Protein AF-A0AAW2D796-F1 (afdb_monomer)

Sequence (144 aa):
MECLPLVMEPESGFYADPVVVLDFRSLYPSMIIAYNLCFSTCLGKVAPSKANTLGVRSFSPDPSVLQSVKNEILLTPNGVMYVSSKVCKGIMPHLLEEILSTRIMVKQAMKRLSPSQKILHRIFIARQLALKLIANVTYGYTAA

pLDDT: mean 90.56, std 8.3, range [55.34, 97.56]

Structure (mmCIF, N/CA/C/O backbone):
data_AF-A0AAW2D796-F1
#
_entry.id   AF-A0AAW2D796-F1
#
loop_
_atom_site.group_PDB
_atom_site.id
_atom_site.type_symbol
_atom_site.label_atom_id
_atom_site.label_alt_id
_atom_site.label_comp_id
_atom_site.label_asym_id
_atom_site.label_entity_id
_atom_site.label_seq_id
_atom_site.pdbx_PDB_ins_code
_atom_site.Cartn_x
_atom_site.Cartn_y
_atom_site.Cartn_z
_atom_site.occupancy
_atom_site.B_iso_or_equiv
_atom_site.auth_seq_id
_atom_site.auth_comp_id
_atom_site.auth_asym_id
_atom_site.auth_atom_id
_atom_site.pdbx_PDB_model_num
ATOM 1 N N . MET A 1 1 ? -1.747 7.635 -18.759 1.00 55.34 1 MET A N 1
ATOM 2 C CA . MET A 1 1 ? -3.035 7.465 -18.068 1.00 55.34 1 MET A CA 1
ATOM 3 C C . MET A 1 1 ? -2.849 7.987 -16.662 1.00 55.34 1 MET A C 1
ATOM 5 O O . MET A 1 1 ? -1.960 7.505 -15.968 1.00 55.34 1 MET A O 1
ATOM 9 N N . GLU A 1 2 ? -3.589 9.024 -16.300 1.00 71.88 2 GLU A N 1
ATOM 10 C CA . GLU A 1 2 ? -3.625 9.537 -14.930 1.00 71.88 2 GLU A CA 1
ATOM 11 C C . GLU A 1 2 ? -4.541 8.624 -14.107 1.00 71.88 2 GLU A C 1
ATOM 13 O O . GLU A 1 2 ? -5.579 8.183 -14.599 1.00 71.88 2 GLU A O 1
ATOM 18 N N . CYS A 1 3 ? -4.116 8.254 -12.900 1.00 81.38 3 CYS A N 1
ATOM 19 C CA . CYS A 1 3 ? -4.877 7.368 -12.019 1.00 81.38 3 CYS A CA 1
ATOM 20 C C . CYS A 1 3 ? -5.535 8.216 -10.930 1.00 81.38 3 CYS A C 1
ATOM 22 O O . CYS A 1 3 ? -4.831 8.850 -10.147 1.00 81.38 3 CYS A O 1
ATOM 24 N N . LEU A 1 4 ? -6.867 8.217 -10.880 1.00 88.75 4 LEU A N 1
ATOM 25 C CA . LEU A 1 4 ? -7.650 8.948 -9.885 1.00 88.75 4 LEU A CA 1
ATO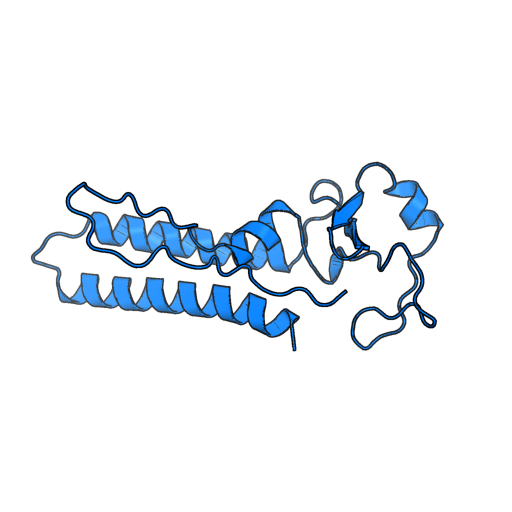M 26 C C . LEU A 1 4 ? -8.367 7.964 -8.949 1.00 88.75 4 LEU A C 1
ATOM 28 O O . LEU A 1 4 ? -8.762 6.882 -9.395 1.00 88.75 4 LEU A O 1
ATOM 32 N N . PRO A 1 5 ? -8.536 8.302 -7.659 1.00 89.94 5 PRO A N 1
ATOM 33 C CA . PRO A 1 5 ? -9.334 7.487 -6.754 1.00 89.94 5 PRO A CA 1
ATOM 34 C C . PRO A 1 5 ? -10.811 7.510 -7.169 1.00 89.94 5 PRO A C 1
ATOM 36 O O . PRO A 1 5 ? -11.329 8.538 -7.600 1.00 89.94 5 PRO A O 1
ATOM 39 N N . LEU A 1 6 ? -11.497 6.378 -7.000 1.00 93.69 6 LEU A N 1
ATOM 40 C CA . LEU A 1 6 ? -12.936 6.286 -7.226 1.00 93.69 6 LEU A CA 1
ATOM 41 C C . LEU A 1 6 ? -13.690 6.807 -5.999 1.00 93.69 6 LEU A C 1
ATOM 43 O O . LEU A 1 6 ? -13.551 6.262 -4.904 1.00 93.69 6 LEU A O 1
ATOM 47 N N . VAL A 1 7 ? -14.524 7.822 -6.206 1.00 95.19 7 VAL A N 1
ATOM 48 C CA . VAL A 1 7 ? -15.530 8.277 -5.242 1.00 95.19 7 VAL A CA 1
ATOM 49 C C . VAL A 1 7 ? -16.888 8.066 -5.896 1.00 95.19 7 VAL A C 1
ATOM 51 O O . VAL A 1 7 ? -17.160 8.648 -6.942 1.00 95.19 7 VAL A O 1
ATOM 54 N N . MET A 1 8 ? -17.706 7.186 -5.319 1.00 95.69 8 MET A N 1
ATOM 55 C CA . MET A 1 8 ? -19.063 6.943 -5.811 1.00 95.69 8 MET A CA 1
ATOM 56 C C . MET A 1 8 ? -19.989 8.070 -5.360 1.00 95.69 8 MET A C 1
ATOM 58 O O . MET A 1 8 ? -19.836 8.595 -4.255 1.00 95.69 8 MET A O 1
ATOM 62 N N . GLU A 1 9 ? -20.949 8.421 -6.207 1.00 96.69 9 GLU A N 1
ATOM 63 C CA . GLU A 1 9 ? -21.986 9.381 -5.849 1.00 96.69 9 GLU A CA 1
ATOM 64 C C . GLU A 1 9 ? -22.927 8.756 -4.805 1.00 96.69 9 GLU A C 1
ATOM 66 O O . GLU A 1 9 ? -23.417 7.644 -5.019 1.00 96.69 9 GLU A O 1
ATOM 71 N N . PRO A 1 10 ? -23.143 9.407 -3.649 1.00 95.75 10 PRO A N 1
ATOM 72 C CA . PRO A 1 10 ? -24.018 8.865 -2.625 1.00 95.75 10 PRO A CA 1
ATOM 73 C C . PRO A 1 10 ? -25.488 9.104 -2.980 1.00 95.75 10 PRO A C 1
ATOM 75 O O . PRO A 1 10 ? -25.883 10.211 -3.348 1.00 95.75 10 PRO A O 1
ATOM 78 N N . GLU A 1 11 ? -26.328 8.096 -2.758 1.00 96.06 11 GLU A N 1
ATOM 79 C CA . GLU A 1 11 ? -27.777 8.281 -2.779 1.00 96.06 11 GLU A CA 1
ATOM 80 C C . GLU A 1 11 ? -28.201 9.067 -1.530 1.00 96.06 11 GLU A C 1
ATOM 82 O O . GLU A 1 11 ? -28.077 8.610 -0.389 1.00 96.06 11 GLU A O 1
ATOM 87 N N . SER A 1 12 ? -28.653 10.302 -1.736 1.00 96.00 12 SER A N 1
ATOM 88 C CA . SER A 1 12 ? -29.040 11.189 -0.640 1.00 96.00 12 SER A CA 1
ATOM 89 C C . SER A 1 12 ? -30.422 10.815 -0.116 1.00 96.00 12 SER A C 1
ATOM 91 O O . SER A 1 12 ? -31.399 10.817 -0.859 1.00 96.00 12 SER A O 1
ATOM 93 N N . GLY A 1 13 ? -30.519 10.531 1.180 1.00 95.94 13 GLY A N 1
ATOM 94 C CA . GLY A 1 13 ? -31.774 10.124 1.796 1.00 95.94 13 GLY A CA 1
ATOM 95 C C . GLY A 1 13 ? -31.639 9.829 3.283 1.00 95.94 13 GLY A C 1
ATOM 96 O O . GLY A 1 13 ? -30.547 9.865 3.854 1.00 95.94 13 GLY A O 1
ATOM 97 N N . PHE A 1 14 ? -32.777 9.538 3.908 1.00 96.56 14 PHE A N 1
ATOM 98 C CA . PHE A 1 14 ? -32.838 9.021 5.269 1.00 96.56 14 PHE A CA 1
ATOM 99 C C . PHE A 1 14 ? -32.938 7.495 5.228 1.00 96.56 14 PHE A C 1
ATOM 101 O O . PHE A 1 14 ? -33.882 6.949 4.662 1.00 96.56 14 PHE A O 1
ATOM 108 N N . TYR A 1 15 ? -31.976 6.819 5.849 1.00 96.50 15 TYR A N 1
ATOM 109 C CA . TYR A 1 15 ? -31.915 5.362 5.904 1.00 96.50 15 TYR A CA 1
ATOM 110 C C . TYR A 1 15 ? -32.420 4.888 7.269 1.00 96.50 15 TYR A C 1
ATOM 112 O O . TYR A 1 15 ? -31.755 5.102 8.282 1.00 96.50 15 TYR A O 1
ATOM 120 N N . ALA A 1 16 ? -33.612 4.283 7.296 1.00 97.06 16 ALA A N 1
ATOM 121 C CA . ALA A 1 16 ? -34.204 3.730 8.518 1.00 97.06 16 ALA A CA 1
ATOM 122 C C . ALA A 1 16 ? -33.591 2.370 8.904 1.00 97.06 16 ALA A C 1
ATOM 124 O O . ALA A 1 16 ? -33.530 2.032 10.087 1.00 97.06 16 ALA A O 1
ATOM 125 N N . ASP A 1 17 ? -33.117 1.616 7.910 1.00 97.56 17 ASP A N 1
ATOM 126 C CA . ASP A 1 17 ? -32.480 0.315 8.093 1.00 97.56 17 ASP A CA 1
ATOM 127 C C . ASP A 1 17 ? -30.963 0.442 8.347 1.00 97.56 17 ASP A C 1
ATOM 129 O O . ASP A 1 17 ? -30.330 1.399 7.888 1.00 97.56 17 ASP A O 1
ATOM 133 N N . PRO A 1 18 ? -30.333 -0.521 9.051 1.00 96.88 18 PRO A N 1
ATOM 134 C CA . PRO A 1 18 ? -28.890 -0.508 9.285 1.00 96.88 18 PRO A CA 1
ATOM 135 C C . PRO A 1 18 ? -28.061 -0.541 7.991 1.00 96.88 18 PRO A C 1
ATOM 137 O O . PRO A 1 18 ? -28.229 -1.426 7.154 1.00 96.88 18 PRO A O 1
ATOM 140 N N . VAL A 1 19 ? -27.081 0.363 7.881 1.00 95.94 19 VAL A N 1
ATOM 141 C CA . VAL A 1 19 ? -26.135 0.426 6.754 1.00 95.94 19 VAL A CA 1
ATOM 142 C C . VAL A 1 19 ? -24.782 -0.159 7.162 1.00 95.94 19 VAL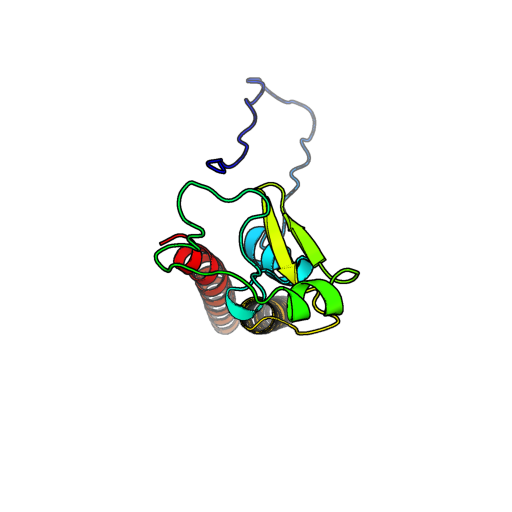 A C 1
ATOM 144 O O . VAL A 1 19 ? -24.136 0.314 8.100 1.00 95.94 19 VAL A O 1
ATOM 147 N N . VAL A 1 20 ? -24.331 -1.194 6.451 1.00 97.00 20 VAL A N 1
ATOM 148 C CA . VAL A 1 20 ? -23.036 -1.841 6.711 1.00 97.00 20 VAL A CA 1
ATOM 149 C C . VAL A 1 20 ? -21.903 -1.020 6.098 1.00 97.00 20 VAL A C 1
ATOM 151 O O . VAL A 1 20 ? -21.891 -0.762 4.898 1.00 97.00 20 VAL A O 1
ATOM 154 N N . VAL A 1 21 ? -20.908 -0.662 6.915 1.00 96.19 21 VAL A N 1
ATOM 155 C CA . VAL A 1 21 ? -19.7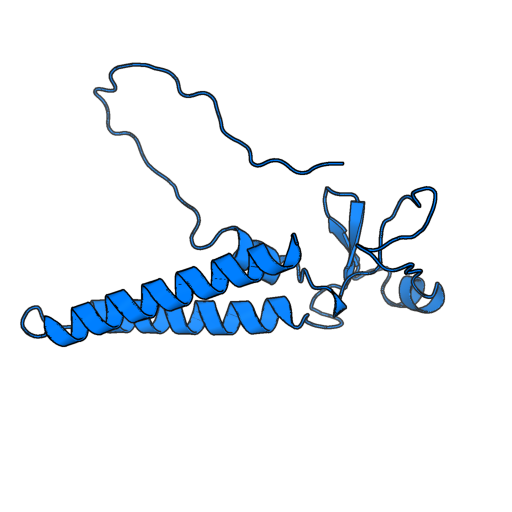15 0.073 6.473 1.00 96.19 21 VAL A CA 1
ATOM 156 C C . VAL A 1 21 ? -18.524 -0.876 6.382 1.00 96.19 21 VAL A C 1
ATOM 158 O O . VAL A 1 21 ? -18.074 -1.430 7.388 1.00 96.19 21 VAL A O 1
ATOM 161 N N . LEU A 1 22 ? -18.001 -1.047 5.169 1.00 96.19 22 LEU A N 1
ATOM 162 C CA . LEU A 1 22 ? -16.814 -1.850 4.886 1.00 96.19 22 LEU A CA 1
ATOM 163 C C . LEU A 1 22 ? -15.623 -0.932 4.597 1.00 96.19 22 LEU A C 1
ATOM 165 O O . LEU A 1 22 ? -15.755 0.054 3.880 1.00 96.19 22 LEU A O 1
ATOM 169 N N . ASP A 1 23 ? -14.457 -1.273 5.146 1.00 93.69 23 ASP A N 1
ATOM 170 C CA . ASP A 1 23 ? -13.220 -0.517 4.943 1.00 93.69 23 ASP A CA 1
ATOM 171 C C . ASP A 1 23 ? -12.018 -1.459 4.799 1.00 93.69 23 ASP A C 1
ATOM 173 O O . ASP A 1 23 ? -11.910 -2.491 5.477 1.00 93.69 23 ASP A O 1
ATOM 177 N N . PHE A 1 24 ? -11.082 -1.081 3.932 1.00 90.25 24 PHE A N 1
ATOM 178 C CA . PHE A 1 24 ? -9.822 -1.787 3.758 1.00 90.25 24 PHE A CA 1
ATOM 179 C C . PHE A 1 24 ? -8.817 -1.362 4.825 1.00 90.25 24 PHE A C 1
ATOM 181 O O . PHE A 1 24 ? -8.538 -0.187 5.065 1.00 90.25 24 PHE A O 1
ATOM 188 N N . ARG A 1 25 ? -8.152 -2.342 5.436 1.00 85.50 25 ARG A N 1
ATOM 189 C CA . ARG A 1 25 ? -7.070 -2.064 6.384 1.00 85.50 25 ARG A CA 1
ATOM 190 C C . ARG A 1 25 ? -5.796 -1.723 5.622 1.00 85.50 25 ARG A C 1
ATOM 192 O O . ARG A 1 25 ? -5.091 -2.623 5.192 1.00 85.50 25 ARG A O 1
ATOM 199 N N . SER A 1 26 ? -5.472 -0.433 5.528 1.00 88.44 26 SER A N 1
ATOM 200 C CA . SER A 1 26 ? -4.242 0.040 4.871 1.00 88.44 26 SER A CA 1
ATOM 201 C C . SER A 1 26 ? -4.183 -0.372 3.392 1.00 88.44 26 SER A C 1
ATOM 203 O O . SER A 1 26 ? -3.304 -1.133 2.990 1.00 88.44 26 SER A O 1
ATOM 205 N N . LEU A 1 27 ? -5.123 0.152 2.594 1.00 92.12 27 LEU A N 1
ATOM 206 C CA . LEU A 1 27 ? -5.312 -0.172 1.175 1.00 92.12 27 LEU A CA 1
ATOM 207 C C . LEU A 1 27 ? -4.013 -0.098 0.351 1.00 92.12 27 LEU A C 1
ATOM 209 O O . LEU A 1 27 ? -3.541 -1.129 -0.122 1.00 92.12 27 LEU A O 1
ATOM 213 N N . TYR A 1 28 ? -3.400 1.086 0.216 1.00 93.38 28 TYR A N 1
ATOM 214 C CA . TYR A 1 28 ? -2.215 1.259 -0.640 1.00 93.38 28 TYR A CA 1
ATOM 215 C C . TYR A 1 28 ? -0.998 0.441 -0.187 1.00 93.38 28 TYR A C 1
ATOM 217 O O . TYR A 1 28 ? -0.428 -0.254 -1.029 1.00 93.38 28 TYR A O 1
ATOM 225 N N . PRO A 1 29 ? -0.618 0.422 1.109 1.00 94.06 29 PRO A N 1
ATOM 226 C CA . PRO A 1 29 ? 0.455 -0.458 1.559 1.00 94.06 29 PRO A CA 1
ATOM 227 C C . PRO A 1 29 ? 0.208 -1.936 1.239 1.00 94.06 29 PRO A C 1
ATOM 229 O O . PRO A 1 29 ? 1.122 -2.628 0.799 1.00 94.06 29 PRO A O 1
ATOM 232 N N . SER A 1 30 ? -1.031 -2.409 1.398 1.00 94.06 30 SER A N 1
ATOM 233 C CA . SER A 1 30 ? -1.385 -3.801 1.099 1.00 94.06 30 SER A CA 1
ATOM 234 C C . SER A 1 30 ? -1.261 -4.114 -0.394 1.00 94.06 30 SER A C 1
ATOM 236 O O . SER A 1 30 ? -0.746 -5.170 -0.746 1.00 94.06 30 SER A O 1
ATOM 238 N N . MET A 1 31 ? -1.657 -3.185 -1.272 1.00 94.88 31 MET A N 1
ATOM 239 C CA . MET A 1 31 ? -1.475 -3.319 -2.723 1.00 94.88 31 MET A CA 1
ATOM 240 C C . MET A 1 31 ? 0.008 -3.369 -3.106 1.00 94.88 31 MET A C 1
ATOM 242 O O . MET A 1 31 ? 0.408 -4.224 -3.892 1.00 94.88 31 MET A O 1
ATOM 246 N N . ILE A 1 32 ? 0.835 -2.492 -2.525 1.00 95.50 32 ILE A N 1
ATOM 247 C CA . ILE A 1 32 ? 2.283 -2.474 -2.774 1.00 95.50 32 ILE A CA 1
ATOM 248 C C . ILE A 1 32 ? 2.910 -3.826 -2.426 1.00 95.50 32 ILE A C 1
ATOM 250 O O . ILE A 1 32 ? 3.683 -4.361 -3.218 1.00 95.50 32 ILE A O 1
ATOM 254 N N . ILE A 1 33 ? 2.550 -4.391 -1.271 1.00 95.44 33 ILE A N 1
ATOM 255 C CA . ILE A 1 33 ? 3.057 -5.691 -0.819 1.00 95.44 33 ILE A CA 1
ATOM 256 C C . ILE A 1 33 ? 2.558 -6.819 -1.728 1.00 95.44 33 ILE A C 1
ATOM 258 O O . ILE A 1 33 ? 3.367 -7.598 -2.228 1.00 95.44 33 ILE A O 1
ATOM 262 N N . ALA A 1 34 ? 1.245 -6.895 -1.965 1.00 95.50 34 ALA A N 1
ATOM 263 C CA . ALA A 1 34 ? 0.620 -7.993 -2.705 1.00 95.50 34 ALA A CA 1
ATOM 264 C C . ALA A 1 34 ? 1.116 -8.091 -4.153 1.00 95.50 34 ALA A C 1
ATOM 266 O O . ALA A 1 34 ? 1.342 -9.187 -4.658 1.00 95.50 34 ALA A O 1
ATOM 267 N N . TYR A 1 35 ? 1.321 -6.944 -4.800 1.00 95.94 35 TYR A N 1
ATOM 268 C CA . TYR A 1 35 ? 1.726 -6.862 -6.203 1.00 95.94 35 TYR A CA 1
ATOM 269 C C . TYR A 1 35 ? 3.223 -6.579 -6.390 1.00 95.94 35 TYR A C 1
ATOM 271 O O . TYR A 1 35 ? 3.659 -6.299 -7.503 1.00 95.94 35 TYR A O 1
ATOM 279 N N . ASN A 1 36 ? 4.020 -6.662 -5.318 1.00 96.62 36 ASN A N 1
ATOM 280 C CA . ASN A 1 36 ? 5.471 -6.451 -5.333 1.00 96.62 36 ASN A CA 1
ATOM 281 C C . ASN A 1 36 ? 5.904 -5.125 -5.998 1.00 96.62 36 ASN A C 1
ATOM 283 O O . ASN A 1 36 ? 6.897 -5.070 -6.729 1.00 96.62 36 ASN A O 1
ATOM 287 N N . LEU A 1 37 ? 5.153 -4.046 -5.760 1.00 95.38 37 LEU A N 1
ATOM 288 C CA . LEU A 1 37 ? 5.362 -2.762 -6.432 1.00 95.38 37 LEU A CA 1
ATOM 289 C C . LEU A 1 37 ? 6.564 -2.034 -5.821 1.00 95.38 37 LEU A C 1
ATOM 291 O O . LEU A 1 37 ? 6.529 -1.584 -4.678 1.00 95.38 37 LEU A O 1
ATOM 295 N N . CYS A 1 38 ? 7.652 -1.901 -6.570 1.00 94.94 38 CYS A N 1
ATOM 296 C CA . CYS A 1 38 ? 8.846 -1.209 -6.101 1.00 94.94 38 CYS A CA 1
ATOM 297 C C . CYS A 1 38 ? 9.638 -0.623 -7.271 1.00 94.94 38 CYS A C 1
ATOM 299 O O . CYS A 1 38 ? 9.564 -1.111 -8.396 1.00 94.94 38 CYS A O 1
ATOM 301 N N . PHE A 1 39 ? 10.455 0.394 -6.997 1.00 92.56 39 PHE A N 1
ATOM 302 C CA . PHE A 1 39 ? 11.422 0.903 -7.968 1.00 92.56 39 PHE A CA 1
ATOM 303 C C . PHE A 1 39 ? 12.419 -0.179 -8.405 1.00 92.56 39 PHE A C 1
ATOM 305 O O . PHE A 1 39 ? 12.769 -0.240 -9.576 1.00 92.56 39 PHE A O 1
ATOM 312 N N . SER A 1 40 ? 12.827 -1.067 -7.488 1.00 92.00 40 SER A N 1
ATOM 313 C CA . SER A 1 40 ? 13.780 -2.148 -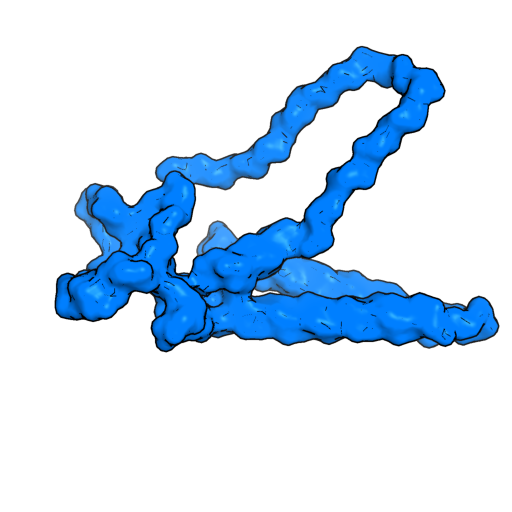7.774 1.00 92.00 40 SER A CA 1
ATOM 314 C C . SER A 1 40 ? 13.186 -3.308 -8.577 1.00 92.00 40 SER A C 1
ATOM 316 O O . SER A 1 40 ? 13.934 -4.142 -9.072 1.00 92.00 40 SER A O 1
ATOM 318 N N . THR A 1 41 ? 11.857 -3.392 -8.677 1.00 93.94 41 THR A N 1
ATOM 319 C CA . THR A 1 41 ? 11.146 -4.464 -9.391 1.00 93.94 41 THR A CA 1
ATOM 320 C C . THR A 1 41 ? 10.478 -3.958 -10.667 1.00 93.94 41 THR A C 1
ATOM 322 O O . THR A 1 41 ? 9.876 -4.751 -11.382 1.00 93.94 41 THR A O 1
ATOM 325 N N . CYS A 1 42 ? 10.577 -2.661 -10.974 1.00 92.56 42 CYS A N 1
ATOM 326 C CA . CYS A 1 42 ? 9.943 -2.044 -12.134 1.00 92.56 42 CYS A CA 1
ATOM 327 C C . CYS A 1 42 ? 10.739 -2.304 -13.422 1.00 92.56 42 CYS A C 1
ATOM 329 O O . CYS A 1 42 ? 11.932 -2.018 -13.499 1.00 92.56 42 CYS A O 1
ATOM 331 N N . LEU A 1 43 ? 10.055 -2.796 -14.455 1.00 91.00 43 LEU A N 1
ATOM 332 C CA . LEU A 1 43 ? 10.611 -3.112 -15.775 1.00 91.00 43 LEU A CA 1
ATOM 333 C C . LEU A 1 43 ? 10.220 -2.083 -16.849 1.00 91.00 43 LEU A C 1
ATOM 335 O O . LEU A 1 43 ? 10.555 -2.249 -18.017 1.00 91.00 43 LEU A O 1
ATOM 339 N N . GLY A 1 44 ? 9.544 -0.998 -16.468 1.00 89.12 44 GLY A N 1
ATOM 340 C CA . GLY A 1 44 ? 9.123 0.054 -17.393 1.00 89.12 44 GLY A CA 1
ATOM 341 C C . GLY A 1 44 ? 7.751 -0.195 -18.025 1.00 89.12 44 GLY A C 1
ATOM 342 O O . GLY A 1 44 ? 6.997 -1.074 -17.609 1.00 89.12 44 GLY A O 1
ATOM 343 N N . LYS A 1 45 ? 7.385 0.648 -18.995 1.00 86.94 45 LYS A N 1
ATOM 344 C CA . LYS A 1 45 ? 6.064 0.632 -19.644 1.00 86.94 45 LYS A CA 1
ATOM 345 C C . LYS A 1 45 ? 6.042 -0.321 -20.837 1.00 86.94 45 LYS A C 1
ATOM 347 O O . LYS A 1 45 ? 7.020 -0.401 -21.570 1.00 86.94 45 LYS A O 1
ATOM 352 N N . VAL A 1 46 ? 4.905 -0.984 -21.062 1.00 83.00 46 VAL A N 1
ATOM 353 C CA . VAL A 1 46 ? 4.699 -1.874 -22.225 1.00 83.00 46 VAL A CA 1
ATOM 354 C C . VAL A 1 46 ? 4.667 -1.087 -23.535 1.00 83.00 46 VAL A C 1
ATOM 356 O O . VAL A 1 46 ? 5.283 -1.487 -24.517 1.00 83.00 46 VAL A O 1
ATOM 359 N N . ALA A 1 47 ? 3.957 0.042 -23.549 1.00 71.38 47 ALA A N 1
ATOM 360 C CA . ALA A 1 47 ? 3.928 0.938 -24.695 1.00 71.38 47 ALA A CA 1
ATOM 361 C C . ALA A 1 47 ? 4.975 2.048 -24.495 1.00 71.38 47 ALA A C 1
ATOM 363 O O . ALA A 1 47 ? 4.830 2.843 -23.554 1.00 71.38 47 ALA A O 1
ATOM 364 N N . PRO A 1 48 ? 6.009 2.140 -25.351 1.00 59.12 48 PRO A N 1
ATOM 365 C CA . PRO A 1 48 ? 6.948 3.246 -25.301 1.00 59.12 48 PRO A CA 1
ATOM 366 C C . PRO A 1 48 ? 6.179 4.539 -25.585 1.00 59.12 48 PRO A C 1
ATOM 368 O O . PRO A 1 48 ? 5.663 4.767 -26.677 1.00 59.12 48 PRO A O 1
ATOM 371 N N . SER A 1 49 ? 6.075 5.406 -24.579 1.00 58.31 49 SER A N 1
ATOM 372 C CA . SER A 1 49 ? 5.848 6.825 -24.856 1.00 58.31 49 SER A CA 1
ATOM 373 C C . SER A 1 49 ? 7.112 7.363 -25.546 1.00 58.31 49 SER A C 1
ATOM 375 O O . SER A 1 49 ? 8.161 6.737 -25.447 1.00 58.31 49 SER A O 1
ATOM 377 N N . LYS A 1 50 ? 7.038 8.501 -26.252 1.00 58.41 50 LYS A N 1
ATOM 378 C CA . LYS A 1 50 ? 8.113 9.057 -27.114 1.00 58.41 50 LYS A CA 1
ATOM 379 C C . LYS A 1 50 ? 9.546 9.045 -26.521 1.00 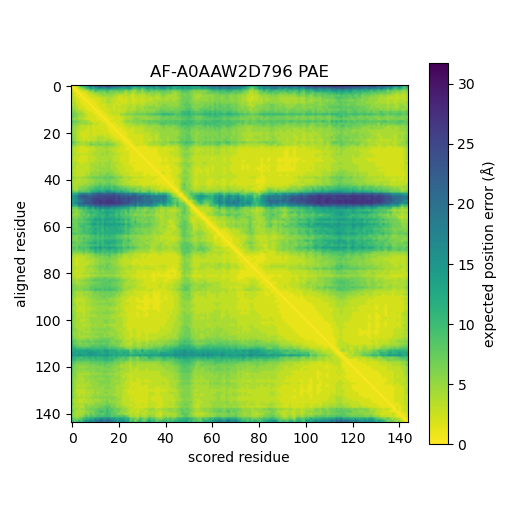58.41 50 LYS A C 1
ATOM 381 O O . LYS A 1 50 ? 10.501 9.094 -27.286 1.00 58.41 50 LYS A O 1
ATOM 386 N N . ALA A 1 51 ? 9.691 8.938 -25.198 1.00 62.62 51 ALA A N 1
ATOM 387 C CA . ALA A 1 51 ? 10.887 8.443 -24.522 1.00 62.62 51 ALA A CA 1
ATOM 388 C C . ALA A 1 51 ? 10.498 7.348 -23.502 1.00 62.62 51 ALA A C 1
ATOM 390 O O . ALA A 1 51 ? 9.507 7.500 -22.778 1.00 62.62 51 ALA A O 1
ATOM 391 N N . ASN A 1 52 ? 11.273 6.256 -23.432 1.00 68.25 52 ASN A N 1
ATOM 392 C CA . ASN A 1 52 ? 11.171 5.227 -22.389 1.00 68.25 52 ASN A CA 1
ATOM 393 C C . ASN A 1 52 ? 11.609 5.816 -21.039 1.00 68.25 52 ASN A C 1
ATOM 395 O O . ASN A 1 52 ? 12.725 5.597 -20.570 1.00 68.25 52 ASN A O 1
ATOM 399 N N . THR A 1 53 ? 10.740 6.624 -20.440 1.00 78.62 53 THR A N 1
ATOM 400 C CA . THR A 1 53 ? 11.004 7.316 -19.180 1.00 78.62 53 THR A CA 1
ATOM 401 C C . THR A 1 53 ? 10.243 6.636 -18.051 1.00 78.62 53 THR A C 1
ATOM 403 O O . THR A 1 53 ? 9.017 6.477 -18.107 1.00 78.62 53 THR A O 1
ATOM 406 N N . LEU A 1 54 ? 10.976 6.261 -17.007 1.00 82.75 54 LEU A N 1
ATOM 407 C CA . LEU A 1 54 ? 10.430 5.829 -15.731 1.00 82.75 54 LEU A CA 1
ATOM 408 C C . LEU A 1 54 ? 10.594 6.974 -14.724 1.00 82.75 54 LEU A C 1
ATOM 410 O O . LEU A 1 54 ? 11.701 7.266 -14.270 1.00 82.75 54 LEU A O 1
ATOM 414 N N . GLY A 1 55 ? 9.488 7.651 -14.409 1.00 82.31 55 GLY A N 1
ATOM 415 C CA . GLY A 1 55 ? 9.512 8.871 -13.599 1.00 82.31 55 GLY A CA 1
ATOM 416 C C . GLY A 1 55 ? 10.309 9.972 -14.299 1.00 82.31 55 GLY A C 1
ATOM 417 O O . GLY A 1 55 ? 9.902 10.449 -15.355 1.00 82.31 55 GLY A O 1
ATOM 418 N N . VAL A 1 56 ? 11.461 10.327 -13.730 1.00 84.12 56 VAL A N 1
ATOM 419 C CA . VAL A 1 56 ? 12.368 11.374 -14.237 1.00 84.12 56 VAL A CA 1
ATOM 420 C C . VAL A 1 56 ? 13.582 10.831 -14.997 1.00 84.12 56 VAL A C 1
ATOM 422 O O . VAL A 1 56 ? 14.379 11.610 -15.515 1.00 84.12 56 VAL A O 1
ATOM 425 N N . ARG A 1 57 ? 13.762 9.504 -15.063 1.00 84.12 57 ARG A N 1
ATOM 426 C CA . ARG A 1 57 ? 14.950 8.877 -15.661 1.00 84.12 57 ARG A CA 1
ATOM 427 C C . ARG A 1 57 ? 14.588 8.081 -16.910 1.00 84.12 57 ARG A C 1
ATOM 429 O O . ARG A 1 57 ? 13.620 7.322 -16.913 1.00 84.12 57 ARG A O 1
ATOM 436 N N . SER A 1 58 ? 15.410 8.193 -17.949 1.00 85.50 58 SER A N 1
ATOM 437 C CA . SER A 1 58 ? 15.358 7.280 -19.093 1.00 85.50 58 SER A CA 1
ATOM 438 C C . SER A 1 58 ? 15.757 5.877 -18.643 1.00 85.50 58 SER A C 1
ATOM 440 O O . SER A 1 58 ? 16.850 5.672 -18.111 1.00 85.50 58 SER A O 1
ATOM 442 N N . PHE A 1 59 ? 14.867 4.914 -18.837 1.00 84.81 59 PHE A N 1
ATOM 443 C CA . PHE A 1 59 ? 15.057 3.534 -18.421 1.00 84.81 59 PHE A CA 1
ATOM 444 C C . PHE A 1 59 ? 14.556 2.605 -19.517 1.00 84.81 59 PHE A C 1
ATOM 446 O O . PHE A 1 59 ? 13.390 2.657 -19.895 1.00 84.81 59 PHE A O 1
ATOM 453 N N . SER A 1 60 ? 15.436 1.745 -20.020 1.00 83.25 60 SER A N 1
ATOM 454 C CA . SER A 1 60 ? 15.065 0.658 -20.921 1.00 83.25 60 SER A CA 1
ATOM 455 C C . SER A 1 60 ? 15.589 -0.648 -20.329 1.00 83.25 60 SER A C 1
ATOM 457 O O . SER A 1 60 ? 16.791 -0.734 -20.070 1.00 83.25 60 SER A O 1
ATOM 459 N N . PRO A 1 61 ? 14.713 -1.629 -20.062 1.00 83.19 61 PRO A N 1
ATOM 460 C CA . PRO A 1 61 ? 15.141 -2.922 -19.551 1.00 83.19 61 PRO A CA 1
ATOM 461 C C . PRO A 1 61 ? 15.952 -3.673 -20.614 1.00 83.19 61 PRO A C 1
ATOM 463 O O . PRO A 1 61 ? 15.683 -3.562 -21.811 1.00 83.19 61 PRO A O 1
ATOM 466 N N . ASP A 1 62 ? 16.926 -4.463 -20.168 1.00 86.19 62 ASP A N 1
ATOM 467 C CA . ASP A 1 62 ? 17.679 -5.353 -21.050 1.00 86.19 62 ASP A CA 1
ATOM 468 C C . ASP A 1 62 ? 16.739 -6.443 -21.619 1.00 86.19 62 ASP A C 1
ATOM 470 O O . ASP A 1 62 ? 16.053 -7.124 -20.842 1.00 86.19 62 ASP A O 1
ATOM 474 N N . PRO A 1 63 ? 16.683 -6.642 -22.952 1.00 86.56 63 PRO A N 1
ATOM 475 C CA . PRO A 1 63 ? 15.856 -7.677 -23.570 1.00 86.56 63 PRO A CA 1
ATOM 476 C C . PRO A 1 63 ? 16.129 -9.093 -23.046 1.00 86.56 63 PRO A C 1
ATOM 478 O O . PRO A 1 63 ? 15.199 -9.895 -22.956 1.00 86.56 63 PRO A O 1
ATOM 481 N N . SER A 1 64 ? 17.373 -9.405 -22.676 1.00 88.94 64 SER A N 1
ATOM 482 C CA . SER A 1 64 ? 17.746 -10.715 -22.127 1.00 88.94 64 SER A CA 1
ATOM 483 C C . SER A 1 64 ? 17.094 -10.967 -20.765 1.00 88.94 64 SER A C 1
ATOM 485 O O . SER A 1 64 ? 16.579 -12.057 -20.507 1.00 88.94 64 SER A O 1
ATOM 487 N N . VAL A 1 65 ? 17.023 -9.931 -19.924 1.00 86.62 65 VAL A N 1
ATOM 488 C CA . VAL A 1 65 ? 16.351 -9.975 -18.621 1.00 86.62 65 VAL A CA 1
ATOM 489 C C . VAL A 1 65 ? 14.844 -10.124 -18.810 1.00 86.62 65 VAL A C 1
ATOM 491 O O . VAL A 1 65 ? 14.223 -10.952 -18.152 1.00 86.62 65 VAL A O 1
ATOM 494 N N . LEU A 1 66 ? 14.243 -9.391 -19.751 1.00 87.19 66 LEU A N 1
ATOM 495 C CA . LEU A 1 66 ? 12.813 -9.542 -20.051 1.00 87.19 66 LEU A CA 1
ATOM 496 C C . LEU A 1 66 ? 12.458 -10.958 -20.517 1.00 87.19 66 LEU A C 1
ATOM 498 O O . LEU A 1 66 ? 11.401 -11.476 -20.157 1.00 87.19 66 LEU A O 1
ATOM 502 N N . GLN A 1 67 ? 13.328 -11.592 -21.305 1.00 89.31 67 GLN A N 1
ATOM 503 C CA . GLN A 1 67 ? 13.130 -12.975 -21.736 1.00 89.31 67 GLN A CA 1
ATOM 504 C C . GLN A 1 67 ? 13.251 -13.961 -20.572 1.00 89.31 67 GLN A C 1
ATOM 506 O O . GLN A 1 67 ? 12.430 -14.874 -20.478 1.00 89.31 67 GLN A O 1
ATOM 511 N N . SER A 1 68 ? 14.222 -13.771 -19.673 1.00 89.50 68 SER A N 1
ATOM 512 C CA . SER A 1 68 ? 14.433 -14.679 -18.541 1.00 89.50 68 SER A CA 1
ATOM 513 C C . SER A 1 68 ? 13.297 -14.623 -17.519 1.00 89.50 68 SER A C 1
ATOM 515 O O . SER A 1 68 ? 12.912 -15.661 -16.981 1.00 89.50 68 SER A O 1
ATOM 517 N N . VAL A 1 69 ? 12.700 -13.447 -17.297 1.00 91.19 69 VAL A N 1
ATOM 518 C CA . VAL A 1 69 ? 11.589 -13.275 -16.345 1.00 91.19 69 VAL A CA 1
ATOM 519 C C . VAL A 1 69 ? 10.202 -13.302 -16.985 1.00 91.19 69 VAL A C 1
ATOM 521 O O . VAL A 1 69 ? 9.227 -13.047 -16.290 1.00 91.19 69 VAL A O 1
ATOM 524 N N . LYS A 1 70 ? 10.066 -13.639 -18.273 1.00 88.31 70 LYS A N 1
ATOM 525 C CA . LYS A 1 70 ? 8.808 -13.521 -19.042 1.00 88.31 70 LYS A CA 1
ATOM 526 C C . LYS A 1 70 ? 7.570 -14.110 -18.346 1.00 88.31 70 LYS A C 1
ATOM 528 O O . LYS A 1 70 ? 6.491 -13.535 -18.438 1.00 88.31 70 LYS A O 1
ATOM 533 N N . ASN A 1 71 ? 7.725 -15.239 -17.652 1.00 91.50 71 ASN A N 1
ATOM 534 C CA . ASN A 1 71 ? 6.627 -15.936 -16.964 1.00 91.50 71 ASN A CA 1
ATOM 535 C C . ASN A 1 71 ? 6.302 -15.365 -15.570 1.00 91.50 71 ASN A C 1
ATOM 537 O O . ASN A 1 71 ? 5.313 -15.754 -14.959 1.00 91.50 71 ASN A O 1
ATOM 541 N N . GLU A 1 72 ? 7.136 -14.464 -15.059 1.00 94.25 72 GLU A N 1
ATOM 542 C CA . GLU A 1 72 ? 7.080 -13.899 -13.709 1.00 94.25 72 GLU A CA 1
ATOM 543 C C . GLU A 1 72 ? 6.964 -12.362 -13.765 1.00 94.25 72 GLU A C 1
ATOM 545 O O . GLU A 1 72 ? 7.460 -11.651 -12.890 1.00 94.25 72 GLU A O 1
ATOM 550 N N . ILE A 1 73 ? 6.306 -11.841 -14.808 1.00 93.50 73 ILE A N 1
ATOM 551 C CA . ILE A 1 73 ? 5.985 -10.417 -14.964 1.00 93.50 73 ILE A CA 1
ATOM 552 C C . ILE A 1 73 ? 4.526 -10.175 -14.582 1.00 93.50 73 ILE A C 1
ATOM 554 O O . ILE A 1 73 ? 3.610 -10.823 -15.088 1.00 93.50 73 ILE A O 1
ATOM 558 N N . LEU A 1 74 ? 4.314 -9.173 -13.737 1.00 94.31 74 LEU A N 1
ATOM 559 C CA . LEU A 1 74 ? 3.015 -8.590 -13.453 1.00 94.31 74 LEU A CA 1
ATOM 560 C C . LEU A 1 74 ? 2.844 -7.306 -14.270 1.00 94.31 74 LEU A C 1
ATOM 562 O O . LEU A 1 74 ? 3.659 -6.389 -14.171 1.00 94.31 74 LEU A O 1
ATOM 566 N N . LEU A 1 75 ? 1.756 -7.216 -15.034 1.00 93.19 75 LEU A N 1
ATOM 567 C CA . LEU A 1 75 ? 1.348 -5.987 -15.710 1.00 93.19 75 LEU A CA 1
ATOM 568 C C . LEU A 1 75 ? 0.279 -5.271 -14.886 1.00 93.19 75 LEU A C 1
ATOM 570 O O . LEU A 1 75 ? -0.790 -5.825 -14.627 1.00 93.19 75 LEU A O 1
ATOM 574 N N . THR A 1 76 ? 0.548 -4.032 -14.490 1.00 92.81 76 THR A N 1
ATOM 575 C CA . THR A 1 76 ? -0.421 -3.209 -13.761 1.00 92.81 76 THR A CA 1
ATOM 576 C C . THR A 1 76 ? -1.372 -2.477 -14.718 1.00 92.81 76 THR A C 1
ATOM 578 O O . THR A 1 76 ? -1.010 -2.219 -15.869 1.00 92.81 76 THR A O 1
ATOM 581 N N . PRO A 1 77 ? -2.575 -2.064 -14.263 1.00 91.19 77 PRO A N 1
ATOM 582 C CA . PRO A 1 77 ? -3.567 -1.392 -15.117 1.00 91.19 77 PRO A CA 1
ATOM 583 C C . PRO A 1 77 ? -3.082 -0.094 -15.782 1.00 91.19 77 PRO A C 1
ATOM 585 O O . PRO A 1 77 ? -3.579 0.290 -16.833 1.00 91.19 77 PRO A O 1
ATOM 588 N N . ASN A 1 78 ? -2.084 0.576 -15.200 1.00 88.00 78 ASN A N 1
ATOM 589 C CA . ASN A 1 78 ? -1.448 1.764 -15.781 1.00 88.00 78 ASN A CA 1
ATOM 590 C C . ASN A 1 78 ? -0.385 1.438 -16.859 1.00 88.00 78 ASN A C 1
ATOM 592 O O . ASN A 1 78 ? 0.300 2.348 -17.332 1.00 88.00 78 ASN A O 1
ATOM 596 N N . GLY A 1 79 ? -0.234 0.166 -17.246 1.00 89.12 79 GLY A N 1
ATOM 597 C CA . GLY A 1 79 ? 0.648 -0.285 -18.324 1.00 89.12 79 GLY A CA 1
ATOM 598 C C . GLY A 1 79 ? 2.124 -0.423 -17.939 1.00 89.12 79 GLY A C 1
ATOM 599 O O . GLY A 1 79 ? 2.979 -0.422 -18.829 1.00 89.12 79 GLY A O 1
ATOM 600 N N . VAL A 1 80 ? 2.435 -0.503 -16.642 1.00 90.50 80 VAL A N 1
ATOM 601 C CA . VAL A 1 80 ? 3.798 -0.682 -16.118 1.00 90.50 80 VAL A CA 1
ATOM 602 C C . VAL A 1 80 ? 4.026 -2.148 -15.751 1.00 90.50 80 VAL A C 1
ATOM 604 O O . VAL A 1 80 ? 3.154 -2.816 -15.202 1.00 90.50 80 VAL A O 1
ATOM 607 N N . MET A 1 81 ? 5.204 -2.664 -16.075 1.00 93.00 81 MET A N 1
ATOM 608 C CA . MET A 1 81 ? 5.602 -4.031 -15.761 1.00 93.00 81 MET A CA 1
ATOM 609 C C . MET A 1 81 ? 6.401 -4.075 -14.461 1.00 93.00 81 MET A C 1
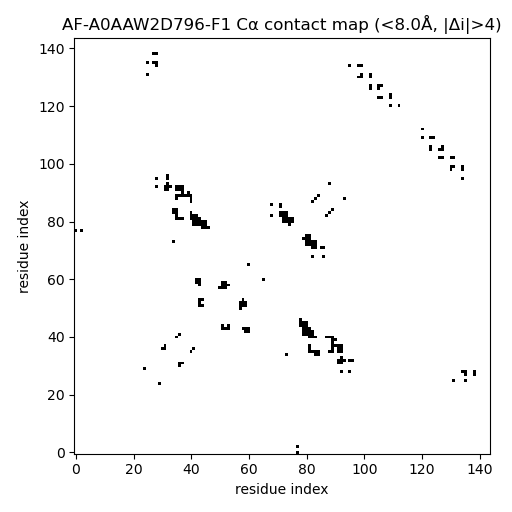ATOM 611 O O . MET A 1 81 ? 7.290 -3.248 -14.246 1.00 93.00 81 MET A O 1
ATOM 615 N N . TYR A 1 82 ? 6.129 -5.079 -13.633 1.00 95.06 82 TYR A N 1
ATOM 616 C CA . TYR A 1 82 ? 6.876 -5.379 -12.416 1.00 95.06 82 TYR A CA 1
ATOM 617 C C . TYR A 1 82 ? 7.274 -6.854 -12.374 1.00 95.06 82 TYR A C 1
ATOM 619 O O . TYR A 1 82 ? 6.551 -7.718 -12.862 1.00 95.06 82 TYR A O 1
ATOM 627 N N . VAL A 1 83 ? 8.419 -7.149 -11.768 1.00 95.25 83 VAL A N 1
ATOM 628 C CA . VAL A 1 83 ? 8.863 -8.519 -11.493 1.00 95.25 83 VAL A CA 1
ATOM 629 C C . VAL A 1 83 ? 8.086 -9.090 -10.303 1.00 95.25 83 VAL A C 1
ATOM 631 O O . VAL A 1 83 ? 7.877 -8.417 -9.292 1.00 95.25 83 VAL A O 1
ATOM 634 N N . SER A 1 84 ? 7.688 -10.354 -10.402 1.00 94.19 84 SER A N 1
ATOM 635 C CA . SER A 1 84 ? 7.059 -11.138 -9.337 1.00 94.19 84 SER A CA 1
ATOM 636 C C . SER A 1 84 ? 7.968 -11.303 -8.114 1.00 94.19 84 SER A C 1
ATOM 638 O O . SER A 1 84 ? 9.190 -11.440 -8.226 1.00 94.19 84 SER A O 1
ATOM 640 N N . SER A 1 85 ? 7.365 -11.375 -6.924 1.00 94.00 85 SER A N 1
ATOM 641 C CA . SER A 1 85 ? 8.089 -11.575 -5.660 1.00 94.00 85 SER A CA 1
ATOM 642 C C . SER A 1 85 ? 8.831 -12.912 -5.580 1.00 94.00 85 SER A C 1
ATOM 644 O O . SER A 1 85 ? 9.733 -13.044 -4.755 1.00 94.00 85 SER A O 1
ATOM 646 N N . LYS A 1 86 ? 8.496 -13.884 -6.443 1.00 92.75 86 LYS A N 1
ATOM 647 C CA . LYS A 1 86 ? 9.197 -15.174 -6.535 1.00 92.75 86 LYS A CA 1
ATOM 648 C C . LYS A 1 86 ? 10.630 -15.051 -7.045 1.00 92.75 86 LYS A C 1
ATOM 650 O O . LYS A 1 86 ? 11.474 -15.853 -6.665 1.00 92.75 86 LYS A O 1
ATOM 655 N N . VAL A 1 87 ? 10.889 -14.081 -7.922 1.00 92.75 87 VAL A N 1
ATOM 656 C CA . VAL A 1 87 ? 12.229 -13.839 -8.475 1.00 92.75 87 VAL A CA 1
ATOM 657 C C . VAL A 1 87 ? 13.009 -12.935 -7.531 1.00 92.75 87 VAL A C 1
ATOM 659 O O . VAL A 1 87 ? 14.129 -13.248 -7.141 1.00 92.75 87 VAL A O 1
ATOM 662 N N . CYS A 1 88 ? 12.409 -11.805 -7.160 1.00 92.56 88 CYS A N 1
ATOM 663 C CA . CYS A 1 88 ? 12.999 -10.857 -6.230 1.00 92.56 88 CYS A CA 1
ATOM 664 C C . CYS A 1 88 ? 11.898 -10.059 -5.538 1.00 92.56 88 CYS A C 1
ATOM 666 O O . CYS A 1 88 ? 11.012 -9.490 -6.184 1.00 92.56 88 CYS A O 1
ATOM 668 N N . LYS A 1 89 ? 11.964 -9.986 -4.211 1.00 95.75 89 LYS A N 1
ATOM 669 C CA . LYS A 1 89 ? 11.039 -9.178 -3.427 1.00 95.75 89 LYS A CA 1
ATOM 670 C C . LYS A 1 89 ? 11.570 -7.752 -3.300 1.00 95.75 89 LYS A C 1
ATOM 672 O O . LYS A 1 89 ? 12.720 -7.525 -2.932 1.00 95.75 89 LYS A O 1
ATOM 677 N N . GLY A 1 90 ? 10.725 -6.782 -3.636 1.00 95.62 90 GLY A N 1
ATOM 678 C CA . GLY A 1 90 ? 11.089 -5.372 -3.627 1.00 95.62 90 GLY A CA 1
ATOM 679 C C . GLY A 1 90 ? 11.324 -4.825 -2.218 1.00 95.62 90 GLY A C 1
ATOM 680 O O . GLY A 1 90 ? 10.737 -5.288 -1.238 1.00 95.62 90 GLY A O 1
ATOM 681 N N . ILE A 1 91 ? 12.125 -3.763 -2.136 1.00 95.88 91 ILE A N 1
ATOM 682 C CA . ILE A 1 91 ? 12.454 -3.081 -0.873 1.00 95.88 91 ILE A CA 1
ATOM 683 C C . ILE A 1 91 ? 11.197 -2.473 -0.230 1.00 95.88 91 ILE A C 1
ATOM 685 O O . ILE A 1 91 ? 10.995 -2.577 0.976 1.00 95.88 91 ILE A O 1
ATOM 689 N N . MET A 1 92 ? 10.322 -1.875 -1.044 1.00 94.69 92 MET A N 1
ATOM 690 C CA . MET A 1 92 ? 9.082 -1.239 -0.575 1.00 94.69 92 MET A CA 1
ATOM 691 C C . MET A 1 92 ? 8.095 -2.252 0.038 1.00 94.69 92 MET A C 1
ATOM 693 O O . MET A 1 92 ? 7.647 -2.019 1.161 1.00 94.69 92 MET A O 1
ATOM 697 N N . PRO A 1 93 ? 7.791 -3.391 -0.622 1.00 95.94 93 PRO A N 1
ATOM 698 C CA . PRO A 1 93 ? 7.060 -4.501 -0.012 1.00 95.94 93 PRO A CA 1
ATOM 699 C C . PRO A 1 93 ? 7.640 -4.966 1.326 1.00 95.94 93 PRO A C 1
ATOM 701 O O . PRO A 1 93 ? 6.890 -5.113 2.285 1.00 95.94 93 PRO A O 1
ATOM 704 N N . HIS A 1 94 ? 8.960 -5.164 1.410 1.00 95.69 94 HIS A N 1
ATOM 705 C CA . HIS A 1 94 ? 9.616 -5.573 2.656 1.00 95.69 94 HIS A CA 1
ATOM 706 C C . HIS A 1 94 ? 9.414 -4.554 3.782 1.00 95.69 94 HIS A C 1
ATOM 708 O O . HIS A 1 94 ? 8.911 -4.904 4.848 1.00 95.69 94 HIS A O 1
ATOM 714 N N . LEU A 1 95 ? 9.734 -3.285 3.521 1.00 95.75 95 LEU A N 1
ATOM 715 C CA . LEU A 1 95 ? 9.594 -2.201 4.492 1.00 95.75 95 LEU A CA 1
ATOM 716 C C . LEU A 1 95 ? 8.154 -2.083 5.012 1.00 95.75 95 LEU A C 1
ATOM 718 O O . LEU A 1 95 ? 7.914 -1.974 6.215 1.00 95.75 95 LEU A O 1
ATOM 722 N N . LEU A 1 96 ? 7.175 -2.096 4.106 1.00 95.81 96 LEU A N 1
ATOM 723 C CA . LEU A 1 96 ? 5.771 -1.938 4.475 1.00 95.81 96 LEU A CA 1
ATOM 724 C C . LEU A 1 96 ? 5.239 -3.150 5.240 1.00 95.81 96 LEU A C 1
ATOM 726 O O . LEU A 1 96 ? 4.447 -2.972 6.166 1.00 95.81 96 LEU A O 1
ATOM 730 N N . GLU A 1 97 ? 5.672 -4.362 4.902 1.00 95.81 97 GLU A N 1
ATOM 731 C CA . GLU A 1 97 ? 5.288 -5.572 5.629 1.00 95.81 97 GLU A CA 1
ATOM 732 C C . GLU A 1 97 ? 5.763 -5.526 7.087 1.00 95.81 97 GLU A C 1
ATOM 734 O O . GLU A 1 97 ? 4.972 -5.793 7.996 1.00 95.81 97 GLU A O 1
ATOM 739 N N . GLU A 1 98 ? 6.999 -5.089 7.338 1.00 96.38 98 GLU A N 1
ATOM 740 C CA . GLU A 1 98 ? 7.529 -4.916 8.696 1.00 96.38 98 GLU A CA 1
ATOM 741 C C . GLU A 1 98 ? 6.758 -3.854 9.492 1.00 96.38 98 GLU A C 1
ATOM 743 O O . GLU A 1 98 ? 6.366 -4.088 10.645 1.00 96.38 98 GLU A O 1
ATOM 748 N N . ILE A 1 99 ? 6.467 -2.703 8.876 1.00 95.88 99 ILE A N 1
ATOM 749 C CA . ILE A 1 99 ? 5.692 -1.622 9.505 1.00 95.88 99 ILE A CA 1
ATOM 750 C C . ILE A 1 99 ? 4.279 -2.105 9.860 1.00 95.88 99 ILE A C 1
ATOM 752 O O . ILE A 1 99 ? 3.791 -1.863 10.971 1.00 95.88 99 ILE A O 1
ATOM 756 N N . LEU A 1 100 ? 3.605 -2.799 8.939 1.00 95.00 100 LEU A N 1
ATOM 757 C CA . LEU A 1 100 ? 2.247 -3.298 9.154 1.00 95.00 100 LEU A CA 1
ATOM 758 C C . LEU A 1 100 ? 2.207 -4.426 10.186 1.00 95.00 100 LEU A C 1
ATOM 760 O O . LEU A 1 100 ? 1.327 -4.409 11.050 1.00 95.00 100 LEU A O 1
ATOM 764 N N . SER A 1 101 ? 3.161 -5.358 10.150 1.00 96.00 101 SER A N 1
ATOM 765 C CA . SER A 1 101 ? 3.292 -6.433 11.140 1.00 96.00 101 SER A CA 1
ATOM 766 C C . SER A 1 101 ? 3.487 -5.861 12.546 1.00 96.00 101 SER A C 1
ATOM 768 O O . SER A 1 101 ? 2.726 -6.172 13.468 1.00 96.00 101 SER A O 1
ATOM 770 N N . THR A 1 102 ? 4.404 -4.900 12.690 1.00 96.38 102 THR A N 1
ATOM 771 C CA . THR A 1 102 ? 4.631 -4.182 13.953 1.00 96.38 102 THR A CA 1
ATOM 772 C C . THR A 1 102 ? 3.362 -3.471 14.417 1.00 96.38 102 THR A C 1
ATOM 774 O O . THR A 1 102 ? 2.988 -3.530 15.591 1.00 96.38 102 THR A O 1
ATOM 777 N N . ARG A 1 103 ? 2.626 -2.835 13.500 1.00 95.81 103 ARG A N 1
ATOM 778 C CA . ARG A 1 103 ? 1.362 -2.168 13.830 1.00 95.81 103 ARG A CA 1
ATOM 779 C C . ARG A 1 103 ? 0.297 -3.155 14.308 1.00 95.81 103 ARG A C 1
ATOM 781 O O . ARG A 1 103 ? -0.435 -2.842 15.251 1.00 95.81 103 ARG A O 1
ATOM 788 N N . ILE A 1 104 ? 0.186 -4.322 13.678 1.00 94.75 104 ILE A N 1
ATOM 789 C CA . ILE A 1 104 ? -0.732 -5.389 14.100 1.00 94.75 104 ILE A CA 1
ATOM 790 C C . ILE A 1 104 ? -0.362 -5.861 15.506 1.00 94.75 104 ILE A C 1
ATOM 792 O O . ILE A 1 104 ? -1.245 -5.915 16.364 1.00 94.75 104 ILE A O 1
ATOM 796 N N . MET A 1 105 ? 0.923 -6.104 15.769 1.00 96.44 105 MET A N 1
ATOM 797 C CA . MET A 1 105 ? 1.432 -6.488 17.087 1.00 96.44 105 MET A CA 1
ATOM 798 C C . MET A 1 105 ? 1.078 -5.445 18.157 1.00 96.44 105 MET A C 1
ATOM 800 O O . MET A 1 105 ? 0.509 -5.794 19.191 1.00 96.44 105 MET A O 1
ATOM 804 N N . VAL A 1 106 ? 1.312 -4.154 17.892 1.00 96.25 106 VAL A N 1
ATOM 805 C CA . VAL A 1 106 ? 0.948 -3.058 18.810 1.00 96.25 106 VAL A CA 1
ATOM 806 C C . VAL A 1 106 ? -0.556 -3.039 19.082 1.00 96.25 106 VAL A C 1
ATOM 808 O O . VAL A 1 106 ? -0.975 -2.921 20.233 1.00 96.25 106 VAL A O 1
ATOM 811 N N . LYS A 1 107 ? -1.395 -3.196 18.051 1.00 94.75 107 LYS A N 1
ATOM 812 C CA . LYS A 1 107 ? -2.856 -3.244 18.225 1.00 94.75 107 LYS A CA 1
ATOM 813 C C . LYS A 1 107 ? -3.307 -4.468 19.022 1.00 94.75 107 LYS A C 1
ATOM 815 O O . LYS A 1 107 ? -4.253 -4.358 19.796 1.00 94.75 107 LYS A O 1
ATOM 820 N N . GLN A 1 108 ? -2.672 -5.622 18.833 1.00 95.44 108 GLN A N 1
ATOM 821 C CA . GLN A 1 108 ? -2.966 -6.833 19.601 1.00 95.44 108 GLN A CA 1
ATOM 822 C C . GLN A 1 108 ? -2.559 -6.673 21.067 1.00 95.44 108 GLN A C 1
ATOM 824 O O . GLN A 1 108 ? -3.358 -6.988 21.945 1.00 95.44 108 GLN A O 1
ATOM 829 N N . ALA A 1 109 ? -1.372 -6.125 21.338 1.00 94.44 109 ALA A N 1
ATOM 830 C CA . ALA A 1 109 ? -0.925 -5.810 22.693 1.00 94.44 109 ALA A CA 1
ATOM 831 C C . ALA A 1 109 ? -1.878 -4.819 23.379 1.00 94.44 109 ALA A C 1
ATOM 833 O O . ALA A 1 109 ? -2.270 -5.029 24.521 1.00 94.44 109 ALA A O 1
ATOM 834 N N . MET A 1 110 ? -2.337 -3.799 22.649 1.00 93.62 110 MET A N 1
ATOM 835 C CA . MET A 1 110 ? -3.289 -2.807 23.150 1.00 93.62 110 MET A CA 1
ATOM 836 C C . MET A 1 110 ? -4.631 -3.419 23.577 1.00 93.62 110 MET A C 1
ATOM 838 O O . MET A 1 110 ? -5.202 -2.990 24.573 1.00 93.62 110 MET A O 1
ATOM 842 N N . LYS A 1 111 ? -5.116 -4.449 22.870 1.00 93.12 111 LYS A N 1
ATOM 843 C CA . LYS A 1 111 ? -6.351 -5.172 23.229 1.00 93.12 111 LYS A CA 1
ATOM 844 C C . LYS A 1 111 ? -6.228 -6.015 24.503 1.00 93.12 111 LYS A C 1
ATOM 846 O O . LYS A 1 111 ? -7.249 -6.360 25.081 1.00 93.12 111 LYS A O 1
ATOM 851 N N . ARG A 1 112 ? -5.009 -6.382 24.909 1.00 93.56 112 ARG A N 1
ATOM 852 C CA . ARG A 1 112 ? -4.749 -7.208 26.103 1.00 93.56 112 ARG A CA 1
ATOM 853 C C . ARG A 1 112 ? -4.618 -6.382 27.387 1.00 93.56 112 ARG A C 1
ATOM 855 O O . ARG A 1 112 ? -4.465 -6.959 28.456 1.00 93.56 112 ARG A O 1
ATOM 862 N N . LEU A 1 113 ? -4.634 -5.053 27.287 1.00 91.38 113 LEU A N 1
ATOM 863 C CA . LEU A 1 113 ? -4.466 -4.165 28.436 1.00 91.38 113 LEU A CA 1
ATOM 864 C C . LEU A 1 113 ? -5.707 -4.143 29.313 1.00 91.38 113 LEU A C 1
ATOM 866 O O . LEU A 1 113 ? -6.835 -4.116 28.819 1.00 91.38 113 LEU A O 1
ATOM 870 N N . SER A 1 114 ? -5.485 -4.075 30.621 1.00 90.94 114 SER A N 1
ATOM 871 C CA . SER A 1 114 ? -6.570 -3.876 31.570 1.00 90.94 114 SER A CA 1
ATOM 872 C C . SER A 1 114 ? -7.040 -2.410 31.574 1.00 90.94 114 SER A C 1
ATOM 874 O O . SER A 1 114 ? -6.250 -1.496 31.305 1.00 90.94 114 SER A O 1
ATOM 876 N N . PRO A 1 115 ? -8.310 -2.134 31.936 1.00 86.12 115 PRO A N 1
ATOM 877 C CA . PRO A 1 115 ? -8.850 -0.769 31.986 1.00 86.12 115 PRO A CA 1
ATOM 878 C C . PRO A 1 115 ? -8.109 0.187 32.938 1.00 86.12 115 PRO A C 1
ATOM 880 O O . PRO A 1 115 ? -8.214 1.408 32.798 1.00 86.12 115 PRO A O 1
ATOM 883 N N . SER A 1 116 ? -7.350 -0.344 33.903 1.00 90.19 116 SER A N 1
ATOM 884 C CA . SER A 1 116 ? -6.537 0.449 34.830 1.00 90.19 116 SER A CA 1
ATOM 885 C C . SER A 1 116 ? -5.287 1.045 34.170 1.00 90.19 116 SER A C 1
ATOM 887 O O . SER A 1 116 ? -4.805 2.096 34.593 1.00 90.19 116 SER A O 1
ATOM 889 N N . GLN A 1 117 ? -4.791 0.460 33.076 1.00 91.62 117 GLN A N 1
ATOM 890 C CA . GLN A 1 117 ? -3.546 0.856 32.404 1.00 91.62 117 GLN A CA 1
ATOM 891 C C . GLN A 1 117 ? -3.747 1.982 31.370 1.00 91.62 117 GLN A C 1
ATOM 893 O O . GLN A 1 117 ? -3.274 1.912 30.231 1.00 91.62 117 GLN A O 1
ATOM 898 N N . LYS A 1 118 ? -4.426 3.068 31.761 1.00 92.56 118 LYS A N 1
ATOM 899 C CA . LYS A 1 118 ? -4.801 4.178 30.857 1.00 92.56 118 LYS A CA 1
ATOM 900 C C . LYS A 1 118 ? -3.603 4.858 30.181 1.00 92.56 118 LYS A C 1
ATOM 902 O O . LYS A 1 118 ? -3.685 5.203 29.003 1.00 92.56 118 LYS A O 1
ATOM 907 N N . ILE A 1 119 ? -2.494 5.045 30.901 1.00 94.69 119 ILE A N 1
ATOM 908 C CA . ILE A 1 119 ? -1.276 5.680 30.362 1.00 94.69 119 ILE A CA 1
ATOM 909 C C . ILE A 1 119 ? -0.680 4.817 29.245 1.00 94.69 119 ILE A C 1
ATOM 911 O O . ILE A 1 119 ? -0.424 5.306 28.146 1.00 94.69 119 ILE A O 1
ATOM 915 N N . LEU A 1 120 ? -0.528 3.517 29.498 1.00 94.44 120 LEU A N 1
ATOM 916 C CA . LEU A 1 120 ? 0.036 2.580 28.531 1.00 94.44 120 LEU A CA 1
ATOM 917 C C . LEU A 1 120 ? -0.861 2.434 27.291 1.00 94.44 120 LEU A C 1
ATOM 919 O O . LEU A 1 120 ? -0.360 2.417 26.167 1.00 94.44 120 LEU A O 1
ATOM 923 N N . HIS A 1 121 ? -2.185 2.434 27.473 1.00 94.62 121 HIS A N 1
ATOM 924 C CA . HIS A 1 121 ? -3.134 2.461 26.360 1.00 94.62 121 HIS A CA 1
ATOM 925 C C . HIS A 1 121 ? -2.936 3.698 25.464 1.00 94.62 121 HIS A C 1
ATOM 927 O O . HIS A 1 121 ? -2.867 3.567 24.242 1.00 94.62 121 HIS A O 1
ATOM 933 N N . ARG A 1 122 ? -2.770 4.898 26.046 1.00 94.44 122 ARG A N 1
ATOM 934 C CA . ARG A 1 122 ? -2.482 6.129 25.279 1.00 94.44 122 ARG A CA 1
ATOM 935 C C . ARG A 1 122 ? -1.174 6.025 24.490 1.00 94.44 122 ARG A C 1
ATOM 937 O O . ARG A 1 122 ? -1.144 6.412 23.323 1.00 94.44 122 ARG A O 1
ATOM 944 N N . ILE A 1 123 ? -0.126 5.453 25.086 1.00 95.62 123 ILE A N 1
ATOM 945 C CA . ILE A 1 123 ? 1.162 5.230 24.408 1.00 95.62 123 ILE A CA 1
ATOM 946 C C . ILE A 1 123 ? 0.985 4.309 23.194 1.00 95.62 123 ILE A C 1
ATOM 948 O O . ILE A 1 123 ? 1.498 4.608 22.115 1.00 95.62 123 ILE A O 1
ATOM 952 N N . PHE A 1 124 ? 0.235 3.212 23.319 1.00 96.06 124 PHE A N 1
ATOM 953 C CA . PHE A 1 124 ? 0.006 2.310 22.187 1.00 96.06 124 PHE A CA 1
ATOM 954 C C . PHE A 1 124 ? -0.890 2.906 21.099 1.00 96.06 124 PHE A C 1
ATOM 956 O O . PHE A 1 124 ? -0.628 2.671 19.917 1.00 96.06 124 PHE A O 1
ATOM 963 N N . ILE A 1 125 ? -1.883 3.724 21.464 1.00 95.38 125 ILE A N 1
ATOM 964 C CA . ILE A 1 125 ? -2.674 4.500 20.498 1.00 95.38 125 ILE A CA 1
ATOM 965 C C . ILE A 1 125 ? -1.766 5.422 19.679 1.00 95.38 125 ILE A C 1
ATOM 967 O O . ILE A 1 125 ? -1.861 5.425 18.447 1.00 95.38 125 ILE A O 1
ATOM 971 N N . ALA A 1 126 ? -0.863 6.153 20.339 1.00 96.62 126 ALA A N 1
ATOM 972 C CA . ALA A 1 126 ? 0.093 7.028 19.667 1.00 96.62 126 ALA A CA 1
ATOM 973 C C . ALA A 1 126 ? 1.039 6.232 18.752 1.00 96.62 126 AL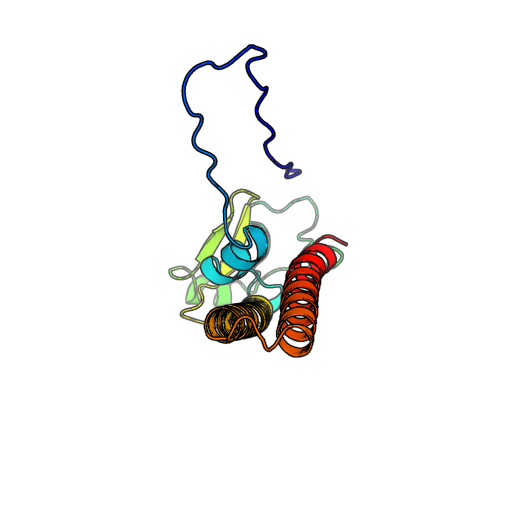A A C 1
ATOM 975 O O . ALA A 1 126 ? 1.193 6.572 17.580 1.00 96.62 126 ALA A O 1
ATOM 976 N N . ARG A 1 127 ? 1.598 5.113 19.236 1.00 96.88 127 ARG A N 1
ATOM 977 C CA . ARG A 1 127 ? 2.488 4.241 18.445 1.00 96.88 127 ARG A CA 1
ATOM 978 C C . ARG A 1 127 ? 1.805 3.672 17.201 1.00 96.88 127 ARG A C 1
ATOM 980 O O . ARG A 1 127 ? 2.367 3.756 16.113 1.00 96.88 127 ARG A O 1
ATOM 987 N N . GLN A 1 128 ? 0.592 3.122 17.314 1.00 95.62 128 GLN A N 1
ATOM 988 C CA . GLN A 1 128 ? -0.093 2.569 16.136 1.00 95.62 128 GLN A CA 1
ATOM 989 C C . GLN A 1 128 ? -0.500 3.653 15.129 1.00 95.62 128 GLN A C 1
ATOM 991 O O . GLN A 1 128 ? -0.595 3.356 13.935 1.00 95.62 128 GLN A O 1
ATOM 996 N N . LEU A 1 129 ? -0.760 4.883 15.596 1.00 95.25 129 LEU A N 1
ATOM 997 C CA . LEU A 1 129 ? -1.083 6.021 14.736 1.00 95.25 129 LEU A CA 1
ATOM 998 C C . LEU A 1 129 ? 0.162 6.497 13.986 1.00 95.25 129 LEU A C 1
ATOM 1000 O O . LEU A 1 129 ? 0.083 6.706 12.780 1.00 95.25 129 LEU A O 1
ATOM 1004 N N . ALA A 1 130 ? 1.307 6.577 14.667 1.00 96.88 130 ALA A N 1
ATOM 1005 C CA . ALA A 1 130 ? 2.589 6.880 14.041 1.00 96.88 130 ALA A CA 1
ATOM 1006 C C . ALA A 1 130 ? 2.938 5.849 12.957 1.00 96.88 130 ALA A C 1
ATOM 1008 O O . ALA A 1 130 ? 3.221 6.225 11.826 1.00 96.88 130 ALA A O 1
ATOM 1009 N N . LEU A 1 131 ? 2.807 4.549 13.248 1.00 96.19 131 LEU A N 1
ATOM 1010 C CA . LEU A 1 131 ? 3.039 3.490 12.255 1.00 96.19 131 LEU A CA 1
ATOM 1011 C C . LEU A 1 131 ? 2.076 3.584 11.059 1.00 96.19 131 LEU A C 1
ATOM 1013 O O . LEU A 1 131 ? 2.484 3.360 9.922 1.00 96.19 131 LEU A O 1
ATOM 1017 N N . LYS A 1 132 ? 0.803 3.946 11.292 1.00 94.38 132 LYS A N 1
ATOM 1018 C CA . LYS A 1 132 ? -0.162 4.211 10.207 1.00 94.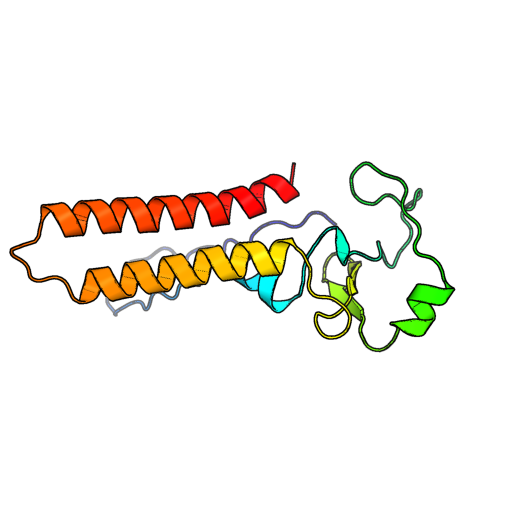38 132 LYS A CA 1
ATOM 1019 C C . LYS A 1 132 ? 0.298 5.384 9.338 1.00 94.38 132 LYS A C 1
ATOM 1021 O O . LYS A 1 132 ? 0.222 5.289 8.117 1.00 94.38 132 LYS A O 1
ATOM 1026 N N . LEU A 1 133 ? 0.738 6.475 9.962 1.00 94.31 133 LEU A N 1
ATOM 1027 C CA . LEU A 1 133 ? 1.192 7.665 9.252 1.00 94.31 133 LEU A CA 1
ATOM 1028 C C . LEU A 1 133 ? 2.426 7.357 8.403 1.00 94.31 133 LEU A C 1
ATOM 1030 O O . LEU A 1 133 ? 2.413 7.671 7.220 1.00 94.31 133 LEU A O 1
ATOM 1034 N N . ILE A 1 134 ? 3.431 6.684 8.973 1.00 94.69 134 ILE A N 1
ATOM 1035 C CA . ILE A 1 134 ? 4.648 6.288 8.251 1.00 94.69 134 ILE A CA 1
ATOM 1036 C C . ILE A 1 134 ? 4.274 5.463 7.017 1.00 94.69 134 ILE A C 1
ATOM 1038 O O . ILE A 1 134 ? 4.649 5.843 5.916 1.00 94.69 134 ILE A O 1
ATOM 1042 N N . ALA A 1 135 ? 3.451 4.418 7.165 1.00 93.38 135 ALA A N 1
ATOM 1043 C CA . ALA A 1 135 ? 3.024 3.592 6.032 1.00 93.38 135 ALA A CA 1
ATOM 1044 C C . ALA A 1 135 ? 2.317 4.400 4.922 1.00 93.38 135 ALA A C 1
ATOM 1046 O O . ALA A 1 135 ? 2.542 4.157 3.737 1.00 93.38 135 ALA A O 1
ATOM 1047 N N . ASN A 1 136 ? 1.475 5.372 5.290 1.00 90.19 136 ASN A N 1
ATOM 1048 C CA . ASN A 1 136 ? 0.775 6.228 4.328 1.00 90.19 136 ASN A CA 1
ATOM 1049 C C . ASN A 1 136 ? 1.722 7.213 3.623 1.00 90.19 136 ASN A C 1
ATOM 1051 O O . ASN A 1 136 ? 1.604 7.423 2.417 1.00 90.19 136 ASN A O 1
ATOM 1055 N N . VAL A 1 137 ? 2.665 7.801 4.360 1.00 92.88 137 VAL A N 1
ATOM 1056 C CA . VAL A 1 137 ? 3.663 8.730 3.812 1.00 92.88 137 VAL A CA 1
ATOM 1057 C C . VAL A 1 137 ? 4.653 7.998 2.907 1.00 92.88 137 VAL A C 1
ATOM 1059 O O . VAL A 1 137 ? 5.024 8.538 1.872 1.00 92.88 137 VAL A O 1
ATOM 1062 N N . THR A 1 138 ? 5.024 6.753 3.224 1.00 91.50 138 THR A N 1
ATOM 1063 C CA . THR A 1 138 ? 5.868 5.908 2.363 1.00 91.50 138 THR A CA 1
ATOM 1064 C C . THR A 1 138 ? 5.260 5.732 0.972 1.00 91.50 138 THR A C 1
ATOM 1066 O O . THR A 1 138 ? 5.980 5.801 -0.018 1.00 91.50 138 THR A O 1
ATOM 1069 N N . TYR A 1 139 ? 3.938 5.561 0.876 1.00 85.94 139 TYR A N 1
ATOM 1070 C CA . TYR A 1 139 ? 3.244 5.603 -0.412 1.00 85.94 139 TYR A CA 1
ATOM 1071 C C . TYR A 1 139 ? 3.311 7.003 -1.042 1.00 85.94 139 TYR A C 1
ATOM 1073 O O . TYR A 1 139 ? 3.704 7.125 -2.200 1.00 85.94 139 TYR A O 1
ATOM 1081 N N . GLY A 1 140 ? 2.996 8.059 -0.283 1.00 85.94 140 GLY A N 1
ATOM 1082 C CA . GLY A 1 140 ? 3.025 9.442 -0.778 1.00 85.94 140 GLY A CA 1
ATOM 1083 C C . GLY A 1 140 ? 4.376 9.864 -1.366 1.00 85.94 140 GLY A C 1
ATOM 1084 O O . GLY A 1 140 ? 4.410 10.561 -2.373 1.00 85.94 140 GLY A O 1
ATOM 1085 N N . TYR A 1 141 ? 5.481 9.366 -0.808 1.00 89.19 141 TYR A N 1
ATOM 1086 C CA . TYR A 1 141 ? 6.832 9.594 -1.322 1.00 89.19 141 TYR A CA 1
ATOM 1087 C C . TYR A 1 141 ? 7.026 9.076 -2.754 1.00 89.19 141 TYR A C 1
ATOM 1089 O O . TYR A 1 141 ? 7.762 9.672 -3.528 1.00 89.19 141 TYR A O 1
ATOM 1097 N N . THR A 1 142 ? 6.355 7.984 -3.132 1.00 85.81 142 THR A N 1
ATOM 1098 C CA . THR A 1 142 ? 6.489 7.398 -4.480 1.00 85.81 142 THR A CA 1
ATOM 1099 C C . THR A 1 142 ? 5.750 8.161 -5.577 1.00 85.81 142 THR A C 1
ATOM 1101 O O . THR A 1 142 ? 5.978 7.891 -6.753 1.00 85.81 142 THR A O 1
ATOM 1104 N N . ALA A 1 143 ? 4.856 9.075 -5.197 1.00 72.94 143 ALA A N 1
ATOM 1105 C CA . ALA A 1 143 ? 4.049 9.880 -6.110 1.00 72.94 143 ALA A CA 1
ATOM 1106 C C . ALA A 1 143 ? 4.637 11.282 -6.369 1.00 72.94 143 ALA A C 1
ATOM 1108 O O . ALA A 1 143 ? 4.071 12.016 -7.179 1.00 72.94 143 ALA A O 1
ATOM 1109 N N . ALA A 1 144 ? 5.718 11.646 -5.668 1.00 68.06 144 ALA A N 1
ATOM 1110 C CA . ALA A 1 144 ? 6.390 12.941 -5.767 1.00 68.06 144 ALA A CA 1
ATOM 1111 C C . ALA A 1 144 ? 7.408 13.005 -6.917 1.00 68.06 144 ALA A C 1
ATOM 1113 O O . ALA A 1 144 ? 7.977 11.949 -7.281 1.00 68.06 144 ALA A O 1
#

Mean predicted aligned error: 5.61 Å

Nearest PDB structures (foldseek):
  8tlq-assembly1_A  TM=9.333E-01  e=4.108E-09  Saccharomyces cerevisiae
  6v93-assembly1_A  TM=9.228E-01  e=3.854E-09  Saccharomyces cerevisiae S288C
  8tlt-assembly1_A  TM=9.318E-01  e=8.820E-09  Saccharomyces cerevisiae
  6v8p-assembly1_A  TM=9.127E-01  e=6.837E-09  Saccharomyces cerevisiae S288C
  7s0t-assembly1_A  TM=8.960E-01  e=5.591E-08  Saccharomyces cerevisiae

Radius of gyration: 20.38 Å; Cα contacts (8 Å, |Δi|>4): 133; chains: 1; bounding box: 52×29×62 Å

InterPro domains:
  IPR006134 DNA-directed DNA polymerase, family B, multifunctional domain [PF00136] (6-143)
  IPR006172 DNA-directed DNA polymerase, family B [PR00106] (19-32)
  IPR006172 DNA-directed DNA polymerase, family B [PR00106] (128-140)
  IPR023211 DNA polymerase, palm domain superfamily [G3DSA:3.90.1600.10] (5-47)
  IPR030559 DNA polymerase zeta catalytic subunit [PTHR45812] (1-144)
  IPR043502 DNA/RNA polymerase superfamily [SSF56672] (6-143)

Organism: NCBI:txid425828

Solvent-accessible surface area (backbone atoms only — not comparable to full-atom values): 8871 Å² total; per-residue (Å²): 129,88,89,76,86,90,77,82,86,76,87,86,78,87,75,89,65,93,80,87,85,86,82,72,86,57,55,67,57,50,50,28,43,76,63,18,49,26,85,86,21,52,56,40,58,78,68,74,51,104,60,51,56,52,89,94,41,83,49,79,66,59,68,69,58,52,62,74,42,58,92,43,58,44,75,45,98,84,44,38,32,26,36,35,54,89,82,51,69,18,66,52,21,52,55,44,49,53,47,52,52,51,33,51,50,45,53,54,56,50,71,71,58,58,90,85,47,55,68,62,47,51,52,40,55,51,51,39,48,50,42,50,49,52,52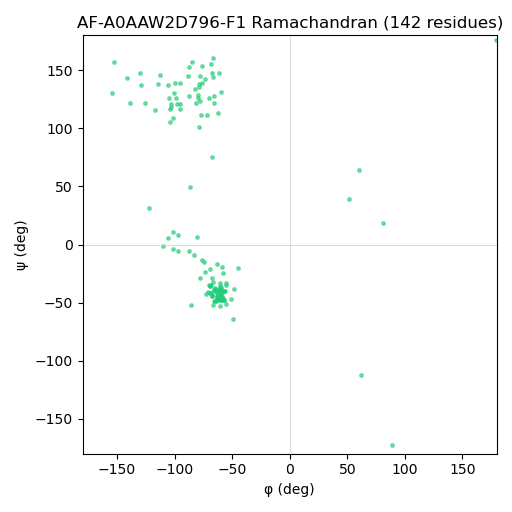,53,48,59,53,55,61,74,76,107

Foldseek 3Di:
DDDDDDDDDDDDDDDPDDDDDDDDDLVPLVCCQVALDAPVFWQFFPDQDVARDDPHDGDHHDPVVCVVQVVQWDADPVRIIGGHVVVPRHPSSVVSVVLVVVLVVLVVVLVPDDPVPVVVNVVSVVSSVVSSVVSVVSSVVVVD

Secondary structure (DSSP, 8-state):
-------PPP--S---SPPPP---TTHHHHHHHHTT--GGGEEEESS--SS-EETTEE----HHHHHHTGGGEEEPTTSEEEE-TTT---HHHHHHHHHHHHHHHHHHHHHT--TT-HHHHHHHHHHHHHHHHHHHHHHHHTT-